Protein AF-M5FTC9-F1 (afdb_monomer_lite)

Sequence (104 aa):
MSLLGAEGPDSNGNYLIPWESTMTWNFYGSQMRNYTFNLADTTTDNGSGFCNPSANDAGDTTNWITGAPFLHQYYIAFHYAANLMGFATRNLGASAAHSSPYFS

Organism: Dacryopinax primogenitus (strain DJM 731) (NCBI:txid1858805)

Radius of gyration: 17.5 Å; chains: 1; bounding box: 34×30×57 Å

Foldseek 3Di:
DDPQPWDDDDPVGFIWHFLADKDWDDDPPDDPDIQIWHQFDNVADPVPRTGGGPDDDPPPDPDDDDDDRSVVFWDWDQDPVVRDIDIDGDDVVVCVVPDPPDDD

Structure (mmCIF, N/CA/C/O backbone):
data_AF-M5FTC9-F1
#
_entry.id   AF-M5FTC9-F1
#
loop_
_atom_site.group_PDB
_atom_site.id
_atom_site.type_symbol
_atom_site.label_atom_id
_atom_site.label_alt_id
_atom_site.label_comp_id
_atom_site.label_asym_id
_atom_site.label_entity_id
_atom_site.label_seq_id
_atom_site.pdbx_PDB_ins_code
_atom_site.Cartn_x
_atom_site.Cartn_y
_atom_site.Cartn_z
_atom_site.occupancy
_atom_site.B_iso_or_equiv
_atom_site.auth_seq_id
_atom_site.auth_comp_id
_atom_site.auth_asym_id
_atom_site.auth_atom_id
_atom_site.pdbx_PDB_model_num
ATOM 1 N N . MET A 1 1 ? -7.865 12.552 -18.703 1.00 34.62 1 MET A N 1
ATOM 2 C CA . MET A 1 1 ? -7.465 11.709 -17.561 1.00 34.62 1 MET A CA 1
ATOM 3 C C . MET A 1 1 ? -6.016 11.331 -17.788 1.00 34.62 1 MET A C 1
ATOM 5 O O . MET A 1 1 ? -5.749 10.623 -18.748 1.00 34.62 1 MET A O 1
ATOM 9 N N . SER A 1 2 ? -5.085 11.913 -17.028 1.00 34.41 2 SER A N 1
ATOM 10 C CA . SER A 1 2 ? -3.671 11.537 -17.118 1.00 34.41 2 SER A CA 1
ATOM 11 C C . SER A 1 2 ? -3.550 10.150 -16.513 1.00 34.41 2 SER A C 1
ATOM 13 O O . SER A 1 2 ? -3.886 9.987 -15.341 1.00 34.41 2 SER A O 1
ATOM 15 N N . LEU A 1 3 ? -3.124 9.161 -17.298 1.00 50.03 3 LEU A N 1
ATOM 16 C CA . LEU A 1 3 ? -2.655 7.912 -16.717 1.00 50.03 3 LEU A CA 1
ATOM 17 C C . LEU A 1 3 ? -1.578 8.270 -15.678 1.00 50.03 3 LEU A C 1
ATOM 19 O O . LEU A 1 3 ? -0.762 9.167 -15.922 1.00 50.03 3 LEU A O 1
ATOM 23 N N . LEU A 1 4 ? -1.591 7.598 -14.519 1.00 60.41 4 LEU A N 1
ATOM 24 C CA . LEU A 1 4 ? -0.362 7.348 -13.753 1.00 60.41 4 LEU A CA 1
ATOM 25 C C . LEU A 1 4 ? 0.687 7.011 -14.806 1.00 60.41 4 LEU A C 1
ATOM 27 O O . LEU A 1 4 ? 0.372 6.140 -15.606 1.00 60.41 4 LEU A O 1
ATOM 31 N N . GLY A 1 5 ? 1.787 7.759 -14.920 1.00 70.19 5 GLY A N 1
ATOM 32 C CA . GLY A 1 5 ? 2.699 7.703 -16.070 1.00 70.19 5 GLY A CA 1
ATOM 33 C C . GLY A 1 5 ? 3.324 6.325 -16.264 1.00 70.19 5 GLY A C 1
ATOM 34 O O . GLY A 1 5 ? 4.485 6.155 -15.946 1.00 70.19 5 GLY A O 1
ATOM 35 N N . ALA A 1 6 ? 2.535 5.360 -16.719 1.00 78.56 6 ALA A N 1
ATOM 36 C CA . ALA A 1 6 ? 2.794 3.942 -16.802 1.00 78.56 6 ALA A CA 1
ATOM 37 C C . ALA A 1 6 ? 3.355 3.625 -18.184 1.00 78.56 6 ALA A C 1
ATOM 39 O O . ALA A 1 6 ? 2.968 4.240 -19.181 1.00 78.56 6 ALA A O 1
ATOM 40 N N . GLU A 1 7 ? 4.260 2.661 -18.234 1.00 85.62 7 GLU A N 1
ATOM 41 C CA . GLU A 1 7 ? 4.909 2.195 -19.451 1.00 85.62 7 GLU A CA 1
ATOM 42 C C . GLU A 1 7 ? 4.294 0.853 -19.868 1.00 85.62 7 GLU A C 1
ATOM 44 O O . GLU A 1 7 ? 4.125 -0.039 -19.039 1.00 85.62 7 GLU A O 1
ATOM 49 N N . GLY A 1 8 ? 3.938 0.707 -21.148 1.00 80.44 8 GLY A N 1
ATOM 50 C CA . GLY A 1 8 ? 3.389 -0.534 -21.703 1.00 80.44 8 GLY A CA 1
ATOM 51 C C . GLY A 1 8 ? 2.082 -0.359 -22.499 1.00 80.44 8 GLY A C 1
ATOM 52 O O . GLY A 1 8 ? 1.736 0.765 -22.879 1.00 80.44 8 GLY A O 1
ATOM 53 N N . PRO A 1 9 ? 1.348 -1.459 -22.769 1.00 81.75 9 PRO A N 1
ATOM 54 C CA . PRO A 1 9 ? 1.627 -2.804 -22.273 1.00 81.75 9 PRO A CA 1
ATOM 55 C C . PRO A 1 9 ? 2.787 -3.483 -23.017 1.00 81.75 9 PRO A C 1
ATOM 57 O O . PRO A 1 9 ? 3.052 -3.172 -24.180 1.00 81.75 9 PRO A O 1
ATOM 60 N N . ASP A 1 10 ? 3.459 -4.428 -22.358 1.00 77.19 10 ASP A N 1
ATOM 61 C CA . ASP A 1 10 ? 4.370 -5.373 -23.014 1.00 77.19 10 ASP A CA 1
ATOM 62 C C . ASP A 1 10 ? 3.602 -6.376 -23.908 1.00 77.19 10 ASP A C 1
ATOM 64 O O . ASP A 1 10 ? 2.372 -6.348 -24.015 1.00 77.19 10 ASP A O 1
ATOM 68 N N . SER A 1 11 ? 4.311 -7.311 -24.552 1.00 78.25 11 SER A N 1
ATOM 69 C CA . SER A 1 11 ? 3.678 -8.337 -25.399 1.00 78.25 11 SER A CA 1
ATOM 70 C C . SER A 1 11 ? 2.750 -9.301 -24.645 1.00 78.25 11 SER A C 1
ATOM 72 O O . SER A 1 11 ? 2.036 -10.069 -25.285 1.00 78.25 11 SER A O 1
ATOM 74 N N . ASN A 1 12 ? 2.756 -9.277 -23.311 1.00 78.25 12 ASN A N 1
ATOM 75 C CA . ASN A 1 12 ? 1.901 -10.080 -22.442 1.00 78.25 12 ASN A CA 1
ATOM 76 C C . ASN A 1 12 ? 0.743 -9.264 -21.838 1.00 78.25 12 ASN A C 1
ATOM 78 O O . ASN A 1 12 ? -0.040 -9.815 -21.066 1.00 78.25 12 ASN A O 1
ATOM 82 N N . GLY A 1 13 ?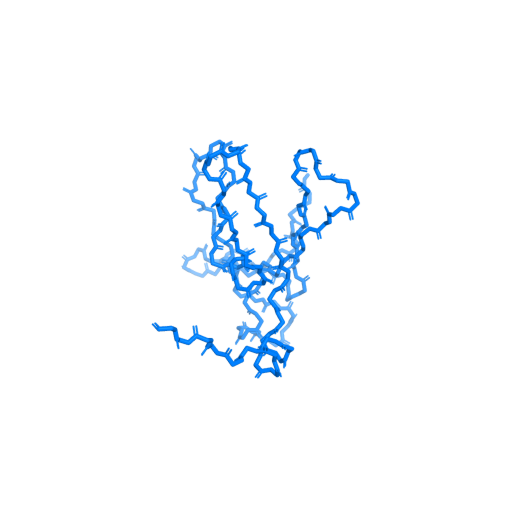 0.609 -7.977 -22.179 1.00 80.12 13 GLY A N 1
ATOM 83 C CA . GLY A 1 13 ? -0.442 -7.113 -21.641 1.00 80.12 13 GLY A CA 1
ATOM 84 C C . GLY A 1 13 ? -0.099 -6.444 -20.305 1.00 80.12 13 GLY A C 1
ATOM 85 O O . GLY A 1 13 ? -0.978 -5.826 -19.709 1.00 80.12 13 GLY A O 1
ATOM 86 N N . ASN A 1 14 ? 1.141 -6.554 -19.820 1.00 80.94 14 ASN A N 1
ATOM 87 C CA . ASN A 1 14 ? 1.540 -5.999 -18.527 1.00 80.94 14 ASN A CA 1
ATOM 88 C C . ASN A 1 14 ? 1.959 -4.536 -18.652 1.00 80.94 14 ASN A C 1
ATOM 90 O O . ASN A 1 14 ? 2.662 -4.167 -19.591 1.00 80.94 14 ASN A O 1
ATOM 94 N N . TYR A 1 15 ? 1.597 -3.729 -17.657 1.00 86.88 15 TYR A N 1
ATOM 95 C CA . TYR A 1 15 ? 2.038 -2.342 -17.533 1.00 86.88 15 TYR A CA 1
ATOM 96 C C . TYR A 1 15 ? 3.028 -2.204 -16.384 1.00 86.88 15 TYR A C 1
ATOM 98 O O . TYR A 1 15 ? 2.801 -2.743 -15.301 1.00 86.88 15 TYR A O 1
ATOM 106 N N . LEU A 1 16 ? 4.088 -1.435 -16.608 1.00 88.56 16 LEU A N 1
ATOM 107 C CA . LEU A 1 16 ? 4.983 -0.957 -15.565 1.00 88.56 16 LEU A CA 1
ATOM 108 C C . LEU A 1 16 ? 4.510 0.409 -15.073 1.00 88.56 16 LEU A C 1
ATOM 110 O O . LEU A 1 16 ? 3.914 1.185 -15.818 1.00 88.56 16 LEU A O 1
ATOM 114 N N . ILE A 1 17 ? 4.805 0.733 -13.821 1.00 89.12 17 ILE A N 1
ATOM 115 C CA . ILE A 1 17 ? 4.483 2.027 -13.212 1.00 89.12 17 ILE A CA 1
ATOM 116 C C . ILE A 1 17 ? 5.756 2.696 -12.690 1.00 89.12 17 ILE A C 1
ATOM 118 O O . ILE A 1 17 ? 6.730 1.993 -12.418 1.00 89.12 17 ILE A O 1
ATOM 122 N N . PRO A 1 18 ? 5.776 4.027 -12.504 1.00 89.75 18 PRO A N 1
ATOM 123 C CA . PRO A 1 18 ? 6.938 4.708 -11.947 1.00 89.75 18 PRO A CA 1
ATOM 124 C C . PRO A 1 18 ? 7.374 4.094 -10.613 1.00 89.75 18 PRO A C 1
ATOM 126 O O . PRO A 1 18 ? 6.530 3.817 -9.756 1.00 89.75 18 PRO A O 1
ATOM 129 N N . TRP A 1 19 ? 8.681 3.925 -10.421 1.00 87.75 19 TRP A N 1
ATOM 130 C CA . TRP A 1 19 ? 9.279 3.276 -9.248 1.00 87.75 19 TRP A CA 1
ATOM 131 C C . TRP A 1 19 ? 8.826 3.882 -7.910 1.00 87.75 19 TRP A C 1
ATOM 133 O O . TRP A 1 19 ? 8.625 3.170 -6.930 1.00 87.75 19 TRP A O 1
ATOM 143 N N . GLU A 1 20 ? 8.607 5.197 -7.864 1.00 86.62 20 GLU A N 1
ATOM 144 C CA . GLU A 1 20 ? 8.193 5.928 -6.656 1.00 86.62 20 GLU A CA 1
ATOM 145 C C . GLU A 1 20 ? 6.666 6.040 -6.498 1.00 86.62 20 GLU A C 1
ATOM 147 O O . GLU A 1 20 ? 6.160 6.861 -5.729 1.00 86.62 20 GLU A O 1
ATOM 152 N N . SER A 1 21 ? 5.897 5.232 -7.234 1.00 87.19 21 SER A N 1
ATOM 153 C CA . SER A 1 21 ? 4.437 5.261 -7.157 1.00 87.19 21 SER A CA 1
ATOM 154 C C . SER A 1 21 ? 3.960 4.859 -5.764 1.00 87.19 21 SER A C 1
ATOM 156 O O . SER A 1 21 ? 4.180 3.735 -5.306 1.00 87.19 21 SER A O 1
ATOM 158 N N . THR A 1 22 ? 3.245 5.768 -5.106 1.00 87.50 22 THR A N 1
ATOM 159 C CA . THR A 1 22 ? 2.648 5.559 -3.784 1.00 87.50 22 THR A CA 1
ATOM 160 C C . THR A 1 22 ? 1.163 5.889 -3.801 1.00 87.50 22 THR A C 1
ATOM 162 O O . THR A 1 22 ? 0.683 6.677 -4.617 1.00 87.50 22 THR A O 1
ATOM 165 N N . MET A 1 23 ? 0.424 5.291 -2.873 1.00 85.25 23 MET A N 1
ATOM 166 C CA . MET A 1 23 ? -0.973 5.612 -2.613 1.00 85.25 23 MET A CA 1
ATOM 167 C C . MET A 1 23 ? -1.130 6.002 -1.157 1.00 85.25 23 MET A C 1
ATOM 169 O O . MET A 1 23 ? -0.534 5.383 -0.281 1.00 85.25 23 MET A O 1
ATOM 173 N N . THR A 1 24 ? -1.938 7.027 -0.900 1.00 86.38 24 THR A N 1
ATOM 174 C CA . THR A 1 24 ? -2.235 7.485 0.456 1.00 86.38 24 THR A CA 1
ATOM 175 C C . THR A 1 24 ? -3.727 7.422 0.712 1.00 86.38 24 THR A C 1
ATOM 177 O O . THR A 1 24 ? -4.512 7.963 -0.06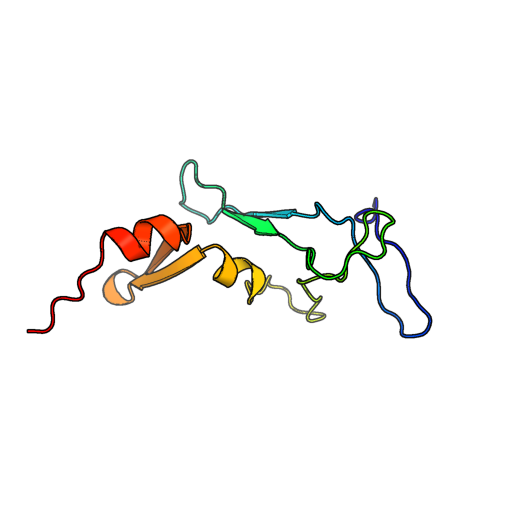6 1.00 86.38 24 THR A O 1
ATOM 180 N N . TRP A 1 25 ? -4.106 6.794 1.821 1.00 82.38 25 TRP A N 1
ATOM 181 C CA . TRP A 1 25 ? -5.487 6.697 2.275 1.00 82.38 25 TRP A CA 1
ATOM 182 C C . TRP A 1 25 ? -5.683 7.350 3.629 1.00 82.38 25 TRP A C 1
ATOM 184 O O . TRP A 1 25 ? -4.807 7.328 4.496 1.00 82.38 25 TRP A O 1
ATOM 194 N N . ASN A 1 26 ? -6.892 7.851 3.828 1.00 82.25 26 ASN A N 1
ATOM 195 C CA . ASN A 1 26 ? -7.442 8.168 5.128 1.00 82.25 26 ASN A CA 1
ATOM 196 C C . ASN A 1 26 ? -8.685 7.304 5.363 1.00 82.25 26 ASN A C 1
ATOM 198 O O . ASN A 1 26 ? -9.444 7.002 4.444 1.00 82.25 26 ASN A O 1
ATOM 202 N N . PHE A 1 27 ? -8.905 6.913 6.613 1.00 80.31 27 PHE A N 1
ATOM 203 C CA . PHE A 1 27 ? -10.129 6.218 6.997 1.00 80.31 27 PHE A CA 1
ATOM 204 C C . PHE A 1 27 ? -11.098 7.216 7.619 1.00 80.31 27 PHE A C 1
ATOM 206 O O . PHE A 1 27 ? -10.690 8.112 8.368 1.00 80.31 27 PHE A O 1
ATOM 213 N N . TYR A 1 28 ? -12.385 7.064 7.317 1.00 75.69 28 TYR A N 1
ATOM 214 C CA . TYR A 1 28 ? -13.430 7.884 7.920 1.00 75.69 28 TYR A CA 1
ATOM 215 C C . TYR A 1 28 ? -13.338 7.831 9.454 1.00 75.69 28 TYR A C 1
ATOM 217 O O . TYR A 1 28 ? -13.175 6.762 10.039 1.00 75.69 28 TYR A O 1
ATOM 225 N N . GLY A 1 29 ? -13.397 8.996 10.102 1.00 74.81 29 GLY A N 1
ATOM 226 C CA . GLY A 1 29 ? -13.253 9.122 11.557 1.00 74.81 29 GLY A CA 1
ATOM 227 C C . GLY A 1 29 ? -11.807 9.167 12.069 1.00 74.81 29 GLY A C 1
ATOM 228 O O . GLY A 1 29 ? -11.597 9.481 13.239 1.00 74.81 29 GLY A O 1
ATOM 229 N N . SER A 1 30 ? -10.797 8.927 11.223 1.00 71.12 30 SER A N 1
ATOM 230 C CA . SER A 1 30 ? -9.400 9.168 11.597 1.00 71.12 30 SER A CA 1
ATOM 231 C C . SER A 1 30 ? -9.063 10.660 11.485 1.00 71.12 30 SER A C 1
ATOM 233 O O . SER A 1 30 ? -9.318 11.299 10.466 1.00 71.12 30 SER A O 1
ATOM 235 N N . GLN A 1 31 ? -8.508 11.243 12.548 1.00 71.25 31 GLN A N 1
ATOM 236 C CA . GLN A 1 31 ? -8.025 12.626 12.539 1.00 71.25 31 GLN A CA 1
ATOM 237 C C . GLN A 1 31 ? -6.511 12.633 12.346 1.00 71.25 31 GLN A C 1
ATOM 239 O O . GLN A 1 31 ? -5.794 11.984 13.106 1.00 71.25 31 GLN A O 1
ATOM 244 N N . MET A 1 32 ? -6.034 13.382 11.346 1.00 69.44 32 MET A N 1
ATOM 245 C CA . MET A 1 32 ? -4.604 13.587 11.065 1.00 69.44 32 MET A CA 1
ATOM 246 C C . MET A 1 32 ? -3.811 12.288 10.826 1.00 69.44 32 MET A C 1
ATOM 248 O O . MET A 1 32 ? -2.637 12.204 11.183 1.00 69.44 32 MET A O 1
ATOM 252 N N . ARG A 1 33 ? -4.436 11.258 10.239 1.00 78.44 33 ARG A N 1
ATOM 253 C CA . ARG A 1 33 ? -3.754 10.001 9.900 1.00 78.44 33 ARG A CA 1
ATOM 254 C C . ARG A 1 33 ? -3.837 9.728 8.407 1.00 78.44 33 ARG A C 1
ATOM 256 O O . ARG A 1 33 ? -4.923 9.546 7.869 1.00 78.44 33 ARG A O 1
ATOM 263 N N . ASN A 1 34 ? -2.664 9.671 7.790 1.00 85.31 34 ASN A N 1
ATOM 264 C CA . ASN A 1 34 ? -2.468 9.271 6.407 1.00 85.31 34 ASN A CA 1
ATOM 265 C C . ASN A 1 34 ? -1.704 7.950 6.401 1.00 85.31 34 ASN A C 1
ATOM 267 O O . ASN A 1 34 ? -0.667 7.823 7.054 1.00 85.31 34 ASN A O 1
ATOM 271 N N . TYR A 1 35 ? -2.237 6.977 5.676 1.00 85.69 35 TYR A N 1
ATOM 272 C CA . TYR A 1 35 ? -1.631 5.669 5.491 1.00 85.69 35 TYR A CA 1
ATOM 273 C C . TYR A 1 35 ? -1.118 5.592 4.063 1.00 85.69 35 TYR A C 1
ATOM 275 O O . TYR A 1 35 ? -1.904 5.459 3.126 1.00 85.69 35 TYR A O 1
ATOM 283 N N . THR A 1 36 ? 0.192 5.745 3.909 1.00 87.56 36 THR A N 1
ATOM 284 C CA . THR A 1 36 ? 0.877 5.778 2.620 1.00 87.56 36 THR A CA 1
ATOM 285 C C . THR A 1 36 ? 1.610 4.471 2.403 1.00 87.56 36 THR A C 1
ATOM 287 O O . THR A 1 36 ? 2.352 4.038 3.281 1.00 87.56 36 THR A O 1
ATOM 290 N N . PHE A 1 37 ? 1.427 3.866 1.235 1.00 85.19 37 PHE A N 1
ATOM 291 C CA . PHE A 1 37 ? 2.137 2.654 0.860 1.00 85.19 37 PHE A CA 1
ATOM 292 C C . PHE A 1 37 ? 2.565 2.645 -0.600 1.00 85.19 37 PHE A C 1
ATOM 294 O O . PHE A 1 37 ? 1.990 3.340 -1.441 1.00 85.19 37 PHE A O 1
ATOM 301 N N . ASN A 1 38 ? 3.610 1.868 -0.879 1.00 87.12 38 ASN A N 1
ATOM 302 C CA . ASN A 1 38 ? 4.172 1.729 -2.216 1.00 87.12 38 ASN A CA 1
ATOM 303 C C . ASN A 1 38 ? 3.239 0.890 -3.092 1.00 87.12 38 ASN A C 1
ATOM 305 O O . ASN A 1 38 ? 2.767 -0.174 -2.688 1.00 87.12 38 ASN A O 1
ATOM 309 N N . LEU A 1 39 ? 2.986 1.381 -4.301 1.00 87.31 39 LEU A N 1
ATOM 310 C CA . LEU A 1 39 ? 2.253 0.667 -5.341 1.00 87.31 39 LEU A CA 1
ATOM 311 C C . LEU A 1 39 ? 3.184 -0.105 -6.269 1.00 87.31 39 LEU A C 1
ATOM 313 O O . LEU A 1 39 ? 2.721 -1.014 -6.947 1.00 87.31 39 LEU A O 1
ATOM 317 N N . ALA A 1 40 ? 4.461 0.266 -6.319 1.00 88.25 40 ALA A N 1
ATOM 318 C CA . ALA A 1 40 ? 5.487 -0.359 -7.140 1.00 88.25 40 ALA A CA 1
ATOM 319 C C . ALA A 1 40 ? 6.256 -1.423 -6.346 1.00 88.25 40 ALA A C 1
ATOM 321 O O . ALA A 1 40 ? 6.602 -1.207 -5.182 1.00 88.25 40 ALA A O 1
ATOM 322 N N . ASP A 1 41 ? 6.558 -2.552 -6.990 1.00 87.94 41 ASP A N 1
ATOM 323 C CA . ASP A 1 41 ? 7.544 -3.498 -6.474 1.00 87.94 41 ASP A CA 1
ATOM 324 C C . ASP A 1 41 ? 8.949 -2.959 -6.766 1.00 87.94 41 ASP A C 1
ATOM 326 O O . ASP A 1 41 ? 9.497 -3.129 -7.858 1.00 87.94 41 ASP A O 1
ATOM 330 N N . THR A 1 42 ? 9.548 -2.316 -5.766 1.00 84.44 42 THR A N 1
ATOM 331 C CA . THR A 1 42 ? 10.898 -1.737 -5.827 1.00 84.44 42 THR A CA 1
ATOM 332 C C . THR A 1 42 ? 12.009 -2.794 -5.877 1.00 84.44 42 THR A C 1
ATOM 334 O O . THR A 1 42 ? 13.150 -2.510 -5.542 1.00 84.44 42 THR A O 1
ATOM 337 N N . THR A 1 43 ? 11.715 -4.051 -6.199 1.00 86.19 43 THR A N 1
ATOM 338 C CA . THR A 1 43 ? 12.737 -5.058 -6.523 1.00 86.19 43 THR A CA 1
ATOM 339 C C . THR A 1 43 ? 12.800 -5.358 -8.020 1.00 86.19 43 THR A C 1
ATOM 341 O O . THR A 1 43 ? 13.646 -6.133 -8.459 1.00 86.19 43 THR A O 1
ATOM 344 N N . THR A 1 44 ? 11.942 -4.709 -8.813 1.00 87.50 44 THR A N 1
ATOM 345 C CA . THR A 1 44 ? 11.713 -5.013 -10.233 1.00 87.50 44 THR A CA 1
ATOM 346 C C . THR A 1 44 ? 12.050 -3.851 -11.175 1.00 87.50 44 THR A C 1
ATOM 348 O O . THR A 1 44 ? 11.437 -3.743 -12.233 1.00 87.50 44 THR A O 1
ATOM 351 N N . ASP A 1 45 ? 13.009 -2.982 -10.812 1.00 83.50 45 ASP A N 1
ATOM 352 C CA . ASP A 1 45 ? 13.428 -1.871 -11.693 1.00 83.50 45 ASP A CA 1
ATOM 353 C C . ASP A 1 45 ? 13.869 -2.438 -13.035 1.00 83.50 45 ASP A C 1
ATOM 355 O O . ASP A 1 45 ? 14.706 -3.345 -13.087 1.00 83.50 45 ASP A O 1
ATOM 359 N N . ASN A 1 46 ? 13.398 -1.839 -14.119 1.00 82.56 46 ASN A N 1
ATOM 360 C CA . ASN A 1 46 ? 13.969 -2.081 -15.437 1.00 82.56 46 ASN A CA 1
ATOM 361 C C . ASN A 1 46 ? 15.229 -1.228 -15.711 1.00 82.56 46 ASN A C 1
ATOM 363 O O . ASN A 1 46 ? 15.806 -1.315 -16.795 1.00 82.56 46 ASN A O 1
ATOM 367 N N . GLY A 1 47 ? 15.659 -0.400 -14.754 1.00 83.19 47 GLY A N 1
ATOM 368 C CA . GLY A 1 47 ? 16.786 0.529 -14.875 1.00 83.19 47 GLY A CA 1
ATOM 369 C C . GLY A 1 47 ? 16.416 1.866 -15.525 1.00 83.19 47 GLY A C 1
ATOM 370 O O . GLY A 1 47 ? 17.289 2.714 -15.706 1.00 83.19 47 GLY A O 1
ATOM 371 N N . SER A 1 48 ? 15.139 2.062 -15.865 1.00 86.31 48 SER A N 1
ATOM 372 C CA . SER A 1 48 ? 14.585 3.295 -16.442 1.00 86.31 48 SER A CA 1
ATOM 373 C C . SER A 1 48 ? 13.651 4.030 -15.474 1.00 86.31 48 SER A C 1
ATOM 375 O O . SER A 1 48 ? 13.029 5.019 -15.860 1.00 86.31 48 SER A O 1
ATOM 377 N N . GLY A 1 49 ? 13.556 3.579 -14.216 1.00 87.62 49 GLY A N 1
ATOM 378 C CA . GLY A 1 49 ? 12.696 4.185 -13.197 1.00 87.62 49 GLY A CA 1
ATOM 379 C C . GLY A 1 49 ? 11.260 3.660 -13.212 1.00 87.62 49 GLY A C 1
ATOM 380 O O . GLY A 1 49 ? 10.357 4.339 -12.716 1.00 87.62 49 GLY A O 1
ATOM 381 N N . PHE A 1 50 ? 11.046 2.465 -13.766 1.00 89.81 50 PHE A N 1
ATOM 382 C CA . PHE A 1 50 ? 9.750 1.797 -13.846 1.00 89.81 50 PHE A CA 1
ATOM 383 C C . PHE A 1 50 ? 9.816 0.401 -13.221 1.00 89.81 50 PHE A C 1
ATOM 385 O O . PHE A 1 50 ? 10.786 -0.333 -13.406 1.00 89.81 50 PHE A O 1
ATOM 392 N N . CYS A 1 51 ? 8.753 0.034 -12.507 1.00 89.69 51 CYS A N 1
ATOM 393 C CA . CYS A 1 51 ? 8.601 -1.230 -11.790 1.00 89.69 51 CYS A CA 1
ATOM 394 C C . CYS A 1 51 ? 7.350 -1.979 -12.211 1.00 89.69 51 CYS A C 1
ATOM 396 O O . CYS A 1 51 ? 6.361 -1.380 -12.644 1.00 89.69 51 CYS A O 1
ATOM 398 N N . ASN A 1 52 ? 7.328 -3.271 -11.892 1.00 89.19 52 ASN A N 1
ATOM 399 C CA . ASN A 1 52 ? 6.079 -4.005 -11.818 1.00 89.19 52 ASN A CA 1
ATOM 400 C C . ASN A 1 52 ? 5.163 -3.406 -10.733 1.00 89.19 52 ASN A C 1
ATOM 402 O O . ASN A 1 52 ? 5.622 -3.055 -9.637 1.00 89.19 52 ASN A O 1
ATOM 406 N N . PRO A 1 53 ? 3.854 -3.308 -10.997 1.00 86.69 53 PRO A N 1
ATOM 407 C CA . PRO A 1 53 ? 2.893 -2.895 -9.995 1.00 86.69 53 PRO A CA 1
ATOM 408 C C . PRO A 1 53 ? 2.716 -4.003 -8.944 1.00 86.69 53 PRO A C 1
ATOM 410 O O . PRO A 1 53 ? 2.465 -5.162 -9.256 1.00 86.69 53 PRO A O 1
ATOM 413 N N . SER A 1 54 ? 2.818 -3.631 -7.670 1.00 84.62 54 SER A N 1
ATOM 414 C CA . SER A 1 54 ? 2.449 -4.462 -6.515 1.00 84.62 54 SER A CA 1
ATOM 415 C C . SER A 1 54 ? 0.939 -4.465 -6.247 1.00 84.62 54 SER A C 1
ATOM 417 O O . SER A 1 54 ? 0.430 -5.335 -5.539 1.00 84.62 54 SER A O 1
ATOM 419 N N . ALA A 1 55 ? 0.217 -3.474 -6.774 1.00 76.94 55 ALA A N 1
ATOM 420 C CA . ALA A 1 55 ? -1.238 -3.418 -6.748 1.00 76.94 55 ALA A CA 1
ATOM 421 C C . ALA A 1 55 ? -1.794 -3.916 -8.086 1.00 76.94 55 ALA A C 1
ATOM 423 O O . ALA A 1 55 ? -1.374 -3.445 -9.138 1.00 76.94 55 ALA A O 1
ATOM 424 N N . ASN A 1 56 ? -2.746 -4.846 -8.041 1.00 73.44 56 ASN A N 1
ATOM 425 C CA . ASN A 1 56 ? -3.435 -5.334 -9.231 1.00 73.44 56 ASN A CA 1
ATOM 426 C C . ASN A 1 56 ? -4.877 -4.817 -9.247 1.00 73.44 56 ASN A C 1
ATOM 428 O O . ASN A 1 56 ? -5.512 -4.727 -8.192 1.00 73.44 56 ASN A O 1
ATOM 432 N N . ASP A 1 57 ? -5.383 -4.506 -10.435 1.00 70.50 57 ASP A N 1
ATOM 433 C CA . ASP A 1 57 ? -6.800 -4.251 -10.642 1.00 70.50 57 ASP A CA 1
ATOM 434 C C . ASP A 1 57 ? -7.546 -5.592 -10.576 1.00 70.50 57 ASP A C 1
ATOM 436 O O . ASP A 1 57 ? -7.343 -6.485 -11.399 1.00 70.50 57 ASP A O 1
ATOM 440 N N . ALA A 1 58 ? -8.383 -5.758 -9.552 1.00 66.38 58 ALA A N 1
ATOM 441 C CA . ALA A 1 58 ? -9.186 -6.965 -9.371 1.00 66.38 58 ALA A CA 1
ATOM 442 C C . ALA A 1 58 ? -10.416 -7.013 -10.304 1.00 66.38 58 ALA A C 1
ATOM 444 O O . ALA A 1 58 ? -11.211 -7.951 -10.210 1.00 66.38 58 ALA A O 1
ATOM 445 N N . GLY A 1 59 ? -10.575 -6.035 -11.204 1.00 67.88 59 GLY A N 1
ATOM 446 C CA . GLY A 1 59 ? -11.693 -5.927 -12.135 1.00 67.88 59 GLY A CA 1
ATOM 447 C C . GLY A 1 59 ? -12.841 -5.093 -11.567 1.00 67.88 59 GLY A C 1
ATOM 448 O O . GLY A 1 59 ? -12.630 -4.170 -10.785 1.00 67.88 59 GLY A O 1
ATOM 449 N N . ASP A 1 60 ? -14.078 -5.417 -11.964 1.00 65.75 60 ASP A N 1
ATOM 450 C CA . ASP A 1 60 ? -15.298 -4.669 -11.609 1.00 65.75 60 ASP A CA 1
ATOM 451 C C . ASP A 1 60 ? -15.736 -4.899 -10.152 1.00 65.75 60 ASP A C 1
ATOM 453 O O . ASP A 1 60 ? -16.813 -5.411 -9.841 1.00 65.75 60 ASP A O 1
ATOM 457 N N . THR A 1 61 ? -14.855 -4.563 -9.218 1.00 65.75 61 THR A N 1
ATOM 458 C CA . THR A 1 61 ? -15.198 -4.423 -7.813 1.00 65.75 61 THR A CA 1
ATOM 459 C C . THR A 1 61 ? -15.452 -2.952 -7.536 1.00 65.75 61 THR A C 1
ATOM 461 O O . THR A 1 61 ? -14.565 -2.119 -7.695 1.00 65.75 61 THR A O 1
ATOM 464 N N . THR A 1 62 ? -16.636 -2.615 -7.027 1.00 73.00 62 THR A N 1
ATOM 465 C CA . THR A 1 62 ? -16.967 -1.237 -6.619 1.00 73.00 62 THR A CA 1
ATOM 466 C C . THR A 1 62 ? -16.209 -0.776 -5.364 1.00 73.00 62 THR A C 1
ATOM 468 O O . THR A 1 62 ? -16.475 0.308 -4.849 1.00 73.00 62 THR A O 1
ATOM 471 N N . ASN A 1 63 ? -15.305 -1.607 -4.834 1.00 69.56 63 ASN A N 1
ATOM 472 C CA . ASN A 1 63 ? -14.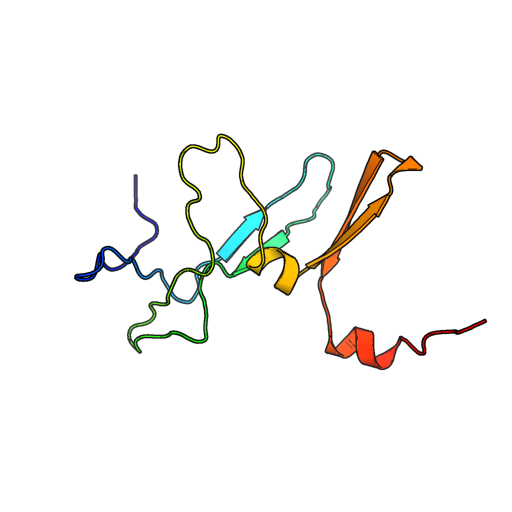590 -1.406 -3.581 1.00 69.56 63 ASN A CA 1
ATOM 473 C C . ASN A 1 63 ? -13.084 -1.569 -3.793 1.00 69.56 63 ASN A C 1
ATO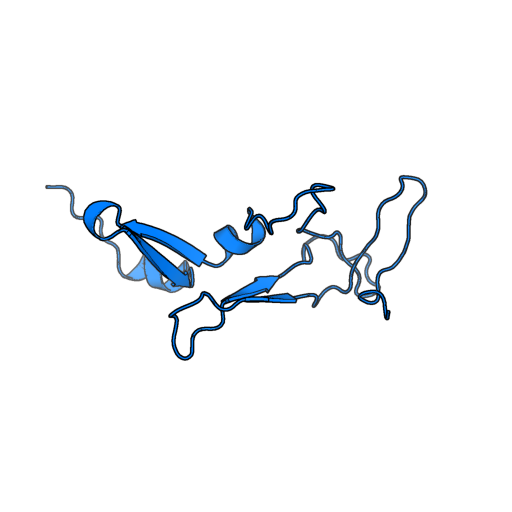M 475 O O . ASN A 1 63 ? -12.644 -2.453 -4.521 1.00 69.56 63 ASN A O 1
ATOM 479 N N . TRP A 1 64 ? -12.295 -0.776 -3.072 1.00 73.62 64 TRP A N 1
ATOM 480 C CA . TRP A 1 64 ? -10.849 -0.962 -2.992 1.00 73.62 64 TRP A CA 1
ATOM 481 C C . TRP A 1 64 ? -10.518 -2.087 -2.013 1.00 73.62 64 TRP A C 1
ATOM 483 O O . TRP A 1 64 ? -10.992 -2.084 -0.876 1.00 73.62 64 TRP A O 1
ATOM 493 N N . ILE A 1 65 ? -9.678 -3.032 -2.437 1.00 74.25 65 ILE A N 1
ATOM 494 C CA . ILE A 1 65 ? -9.203 -4.121 -1.582 1.00 74.25 65 ILE A CA 1
ATOM 495 C C . ILE A 1 65 ? -7.779 -3.808 -1.129 1.00 74.25 65 ILE A C 1
ATOM 497 O O . ILE A 1 65 ? -6.849 -3.709 -1.928 1.00 74.25 65 ILE A O 1
ATOM 501 N N . THR A 1 66 ? -7.597 -3.668 0.181 1.00 75.81 66 THR A N 1
ATOM 502 C CA . THR A 1 66 ? -6.297 -3.368 0.786 1.00 75.81 66 THR A CA 1
ATOM 503 C C . THR A 1 66 ? -5.502 -4.663 0.979 1.00 75.81 66 THR A C 1
ATOM 505 O O . THR A 1 66 ? -5.672 -5.367 1.974 1.00 75.81 66 THR A O 1
ATOM 508 N N . GLY A 1 67 ? -4.681 -5.014 -0.011 1.00 77.69 67 GLY A N 1
ATOM 509 C CA . GLY A 1 67 ? -3.948 -6.282 -0.051 1.00 77.69 67 GLY A CA 1
ATOM 510 C C . GLY A 1 67 ? -2.561 -6.259 0.603 1.00 77.69 67 GLY A C 1
ATOM 511 O O . GLY A 1 67 ? -2.255 -5.458 1.489 1.00 77.69 67 GLY A O 1
ATOM 512 N N . ALA A 1 68 ? -1.696 -7.154 0.120 1.00 79.94 68 ALA A N 1
ATOM 513 C CA . ALA A 1 68 ? -0.337 -7.350 0.623 1.00 79.94 68 ALA A CA 1
ATOM 514 C C . ALA A 1 68 ? 0.518 -6.066 0.729 1.00 79.94 68 ALA A C 1
ATOM 516 O O . ALA A 1 68 ? 1.189 -5.930 1.753 1.00 79.94 68 ALA A O 1
ATOM 517 N N . PRO A 1 69 ? 0.481 -5.099 -0.217 1.00 81.50 69 PRO A N 1
ATOM 518 C CA . PRO A 1 69 ? 1.303 -3.886 -0.114 1.00 81.50 69 PRO A CA 1
ATOM 519 C C . PRO A 1 69 ? 0.994 -3.058 1.140 1.00 81.50 69 PRO A C 1
ATOM 521 O O . PRO A 1 69 ? 1.899 -2.614 1.842 1.00 81.50 69 PRO A O 1
ATOM 524 N N . PHE A 1 70 ? -0.287 -2.931 1.492 1.00 84.44 70 PHE A N 1
ATOM 525 C CA . PHE A 1 70 ? -0.708 -2.231 2.705 1.00 84.44 70 PHE A CA 1
ATOM 526 C C . PHE A 1 70 ? -0.281 -2.992 3.972 1.00 84.44 70 PHE A C 1
ATOM 528 O O . PHE A 1 70 ? 0.280 -2.410 4.901 1.00 84.44 70 PHE A O 1
ATOM 535 N N . LEU A 1 71 ? -0.485 -4.315 3.995 1.00 84.25 71 LEU A N 1
ATOM 536 C CA . LEU A 1 71 ? -0.108 -5.191 5.116 1.00 84.25 71 LEU A CA 1
ATOM 537 C C . LEU A 1 71 ? 1.413 -5.304 5.311 1.00 84.25 71 LEU A C 1
ATOM 539 O O . LEU A 1 71 ? 1.897 -5.617 6.404 1.00 84.25 71 LEU A O 1
ATOM 543 N N . HIS A 1 72 ? 2.196 -5.043 4.265 1.00 82.19 72 HIS A N 1
ATOM 544 C CA . HIS A 1 72 ? 3.646 -4.965 4.371 1.00 82.19 72 HIS A CA 1
ATOM 545 C C . HIS A 1 72 ? 4.087 -3.773 5.231 1.00 82.19 72 HIS A C 1
ATOM 547 O O . HIS A 1 72 ? 5.060 -3.880 5.976 1.00 82.19 72 HIS A O 1
ATOM 553 N N . GLN A 1 73 ? 3.335 -2.672 5.195 1.00 83.81 73 GLN A N 1
ATOM 554 C CA . GLN A 1 73 ? 3.698 -1.424 5.864 1.00 83.81 73 GLN A CA 1
ATOM 555 C C . GLN A 1 73 ? 2.958 -1.181 7.180 1.00 83.81 73 GLN A C 1
ATOM 557 O O . GLN A 1 73 ? 3.470 -0.465 8.043 1.00 83.81 73 GLN A O 1
ATOM 562 N N . TYR A 1 74 ? 1.794 -1.802 7.379 1.00 86.56 74 TYR A N 1
ATOM 563 C CA . TYR A 1 74 ? 0.945 -1.562 8.543 1.00 86.56 74 TYR A CA 1
ATOM 564 C C . TYR A 1 74 ? 0.509 -2.856 9.239 1.00 86.56 74 TYR A C 1
ATOM 566 O O . TYR A 1 74 ? 0.126 -3.834 8.602 1.00 86.56 74 TYR A O 1
ATOM 574 N N . TYR A 1 75 ? 0.547 -2.852 10.572 1.00 86.12 75 TYR A N 1
ATOM 575 C CA . TYR A 1 75 ? -0.173 -3.815 11.398 1.00 86.12 75 TYR A CA 1
ATOM 576 C C . TYR A 1 75 ? -1.643 -3.422 11.461 1.00 86.12 75 TYR A C 1
ATOM 578 O O . TYR A 1 75 ? -1.965 -2.236 11.572 1.00 86.12 75 TYR A O 1
ATOM 586 N N . ILE A 1 76 ? -2.515 -4.429 11.452 1.00 86.75 76 ILE A N 1
ATOM 587 C CA . ILE A 1 76 ? -3.960 -4.263 11.592 1.00 86.75 76 ILE A CA 1
ATOM 588 C C . ILE A 1 76 ? -4.418 -4.983 12.855 1.00 86.75 76 ILE A C 1
ATOM 590 O O . ILE A 1 76 ? -4.088 -6.149 13.069 1.00 86.75 76 ILE A O 1
ATOM 594 N N . ALA A 1 77 ? -5.198 -4.289 13.676 1.00 88.06 77 ALA A N 1
ATOM 595 C CA . ALA A 1 77 ? -5.869 -4.858 14.833 1.00 88.06 77 ALA A CA 1
ATOM 596 C C . ALA A 1 77 ? -7.385 -4.738 14.661 1.00 88.06 77 ALA A C 1
ATOM 598 O O . ALA A 1 77 ? -7.903 -3.647 14.419 1.00 88.06 77 ALA A O 1
ATOM 599 N N . PHE A 1 78 ? -8.092 -5.853 14.826 1.00 89.44 78 PHE A N 1
ATOM 600 C CA . PHE A 1 78 ? -9.551 -5.906 14.777 1.00 89.44 78 PHE A CA 1
ATOM 601 C C . PHE A 1 78 ? -10.101 -5.972 16.200 1.00 89.44 78 PHE A C 1
ATOM 603 O O . PHE A 1 78 ? -9.820 -6.917 16.935 1.00 89.44 78 PHE A O 1
ATOM 610 N N . HIS A 1 79 ? -10.895 -4.978 16.592 1.00 91.44 79 HIS A N 1
ATOM 611 C CA . HIS A 1 79 ? -11.528 -4.927 17.905 1.00 91.44 79 HIS A CA 1
ATOM 612 C C . HIS A 1 79 ? -13.040 -5.151 17.773 1.00 91.44 79 HIS A C 1
ATOM 614 O O . HIS A 1 79 ? -13.838 -4.210 17.802 1.00 91.44 79 HIS A O 1
ATOM 620 N N . TYR A 1 80 ? -13.443 -6.419 17.660 1.00 91.62 80 TYR A N 1
ATOM 621 C CA . TYR A 1 80 ? -14.828 -6.813 17.367 1.00 91.62 80 TYR A CA 1
ATOM 622 C C . TYR A 1 80 ? -15.852 -6.278 18.373 1.00 91.62 80 TYR A C 1
ATOM 624 O O . TYR A 1 80 ? -16.888 -5.761 17.972 1.00 91.62 80 TYR A O 1
ATOM 632 N N . ALA A 1 81 ? -15.541 -6.315 19.673 1.00 91.94 81 ALA A N 1
ATOM 633 C CA . ALA A 1 81 ? -16.466 -5.868 20.719 1.00 91.94 81 ALA A CA 1
ATOM 634 C C . ALA A 1 81 ? -16.790 -4.364 20.665 1.00 91.94 81 ALA A C 1
ATOM 636 O O . ALA A 1 81 ? -17.813 -3.936 21.185 1.00 91.94 81 ALA A O 1
ATOM 637 N N . ALA A 1 82 ? -15.926 -3.569 20.031 1.00 87.69 82 ALA A N 1
ATOM 638 C CA . ALA A 1 82 ? -16.121 -2.130 19.877 1.00 87.69 82 ALA A CA 1
ATOM 639 C C . ALA A 1 82 ? -16.449 -1.744 18.428 1.00 87.69 82 ALA A C 1
ATOM 641 O O . ALA A 1 82 ? -16.629 -0.565 18.151 1.00 87.69 82 ALA A O 1
ATOM 642 N N . ASN A 1 83 ? -16.523 -2.721 17.513 1.00 86.25 83 ASN A N 1
ATOM 643 C CA . ASN A 1 83 ? -16.676 -2.516 16.074 1.00 86.25 83 ASN A CA 1
ATOM 644 C C . ASN A 1 83 ? -15.653 -1.515 15.494 1.00 86.25 83 ASN A C 1
ATOM 646 O O . ASN A 1 83 ? -16.002 -0.592 14.759 1.00 86.25 83 ASN A O 1
ATOM 650 N N . LEU A 1 84 ? -14.382 -1.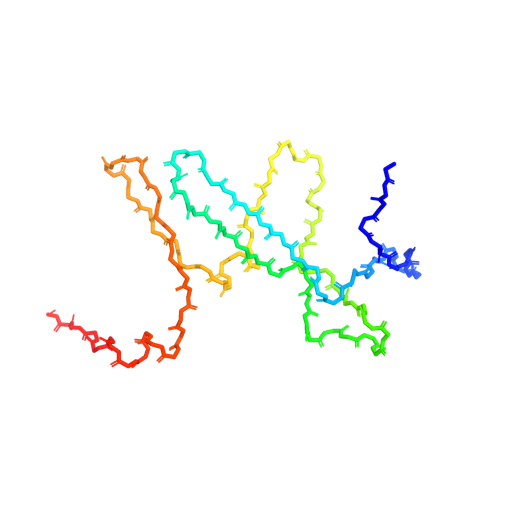674 15.875 1.00 85.81 84 LEU A N 1
ATOM 651 C CA . LEU A 1 84 ? -13.292 -0.769 15.504 1.00 85.81 84 LEU A CA 1
ATOM 652 C C . LEU A 1 84 ? -12.128 -1.527 14.867 1.00 85.81 84 LEU A C 1
ATOM 654 O O . LEU A 1 84 ? -11.886 -2.702 15.154 1.00 85.81 84 LEU A O 1
ATOM 658 N N . MET A 1 85 ? -11.363 -0.803 14.054 1.00 86.31 85 MET A N 1
ATOM 659 C CA . MET A 1 85 ? -10.096 -1.255 13.493 1.00 86.31 85 MET A CA 1
ATOM 660 C C . MET A 1 85 ? -8.993 -0.259 13.842 1.00 86.31 85 MET A C 1
ATOM 662 O O . MET A 1 85 ? -9.193 0.955 13.785 1.00 86.31 85 MET A O 1
ATOM 666 N N . GLY A 1 86 ? -7.830 -0.782 14.217 1.00 85.25 86 GLY A N 1
ATOM 667 C CA . GLY A 1 86 ? -6.625 -0.006 14.472 1.00 85.25 86 GLY A CA 1
ATOM 668 C C . GLY A 1 86 ? -5.545 -0.312 13.444 1.00 85.25 86 GLY A C 1
ATOM 669 O O . GLY A 1 86 ? -5.382 -1.458 13.032 1.00 85.25 86 GLY A O 1
ATOM 670 N N . PHE A 1 87 ? -4.774 0.713 13.089 1.00 85.25 87 PHE A N 1
ATOM 671 C CA . PHE A 1 87 ? -3.620 0.601 12.204 1.00 85.25 87 PHE A CA 1
ATOM 672 C C . PHE A 1 87 ? -2.388 1.201 12.877 1.00 85.25 87 PHE A C 1
ATOM 674 O O . PHE A 1 87 ? -2.478 2.281 13.474 1.00 85.25 87 PHE A O 1
ATOM 681 N N . ALA A 1 88 ? -1.240 0.544 12.735 1.00 83.12 88 ALA A N 1
ATOM 682 C CA . ALA A 1 88 ? 0.049 1.045 13.205 1.00 83.12 88 ALA A CA 1
ATOM 683 C C . ALA A 1 88 ? 1.145 0.742 12.181 1.00 83.12 88 ALA A C 1
ATOM 685 O O . ALA A 1 88 ? 1.146 -0.331 11.586 1.00 83.12 88 ALA A O 1
ATOM 686 N N . THR A 1 89 ? 2.084 1.666 11.973 1.00 84.81 89 THR A N 1
ATOM 687 C CA . THR A 1 89 ? 3.221 1.438 11.072 1.00 84.81 89 THR A CA 1
ATOM 688 C C . THR A 1 89 ? 4.061 0.271 11.575 1.00 84.81 89 THR A C 1
ATOM 690 O O . THR A 1 89 ? 4.438 0.222 12.749 1.00 84.81 89 THR A O 1
ATOM 693 N N . ARG A 1 90 ? 4.382 -0.666 10.685 1.00 76.12 90 ARG A N 1
ATOM 694 C CA . ARG A 1 90 ? 5.327 -1.740 10.979 1.00 76.12 90 ARG A CA 1
ATOM 695 C C . ARG A 1 90 ? 6.717 -1.131 11.088 1.00 76.12 90 ARG A C 1
ATOM 697 O O . ARG A 1 90 ? 7.253 -0.606 10.122 1.00 76.12 90 ARG A O 1
ATOM 704 N N . ASN A 1 91 ? 7.310 -1.216 12.271 1.00 70.25 91 ASN A N 1
ATOM 705 C CA . ASN A 1 91 ? 8.706 -0.867 12.494 1.00 70.25 91 ASN A CA 1
ATOM 706 C C . ASN A 1 91 ? 9.428 -2.110 13.013 1.00 70.25 91 ASN A C 1
ATOM 708 O O . ASN A 1 91 ? 9.551 -2.301 14.218 1.00 70.25 91 ASN A O 1
ATOM 712 N N . LEU A 1 92 ? 9.860 -2.987 12.101 1.00 58.72 92 LEU A N 1
ATOM 713 C CA . LEU A 1 92 ? 10.500 -4.260 12.460 1.00 58.72 92 LEU A CA 1
ATOM 714 C C . LEU A 1 92 ? 11.766 -4.056 13.315 1.00 58.72 92 LEU A C 1
ATOM 716 O O . LEU A 1 92 ? 12.016 -4.853 14.216 1.00 58.72 92 LEU A O 1
ATOM 720 N N . GLY A 1 93 ? 12.503 -2.959 13.103 1.00 55.34 93 GLY A N 1
ATOM 721 C CA . GLY A 1 93 ? 13.682 -2.603 13.899 1.00 55.34 93 GLY A CA 1
ATOM 722 C C . GLY A 1 93 ? 13.358 -2.183 15.339 1.00 55.34 93 GLY A C 1
ATOM 723 O O . GLY A 1 93 ? 14.070 -2.569 16.259 1.00 55.34 93 GLY A O 1
ATOM 724 N N . ALA A 1 94 ? 12.260 -1.451 15.564 1.00 52.44 94 ALA A N 1
ATOM 725 C CA . ALA A 1 94 ? 11.818 -1.076 16.913 1.00 52.44 94 ALA A CA 1
ATOM 726 C C . ALA A 1 94 ? 11.028 -2.193 17.620 1.00 52.44 94 ALA A C 1
ATOM 728 O O . ALA A 1 94 ? 11.145 -2.359 18.833 1.00 52.44 94 ALA A O 1
ATOM 729 N N . SER A 1 95 ? 10.244 -2.988 16.882 1.00 50.91 95 SER A N 1
ATOM 730 C CA . SER A 1 95 ? 9.483 -4.115 17.436 1.00 50.91 95 SER A CA 1
ATOM 731 C C . SER A 1 95 ? 10.398 -5.226 17.964 1.00 50.91 95 SER A C 1
ATOM 733 O O . SER A 1 95 ? 10.127 -5.760 19.034 1.00 50.91 95 SER A O 1
ATOM 735 N N . ALA A 1 96 ? 11.515 -5.517 17.285 1.00 49.91 96 ALA A N 1
ATOM 736 C CA . ALA A 1 96 ? 12.493 -6.511 17.740 1.00 49.91 96 ALA A CA 1
ATOM 737 C C . ALA A 1 96 ? 13.261 -6.095 19.013 1.00 49.91 96 ALA A C 1
ATOM 739 O O . ALA A 1 96 ? 13.758 -6.957 19.732 1.00 49.91 96 ALA A O 1
ATOM 740 N N . ALA A 1 97 ? 13.341 -4.795 19.318 1.00 49.25 97 ALA A N 1
ATOM 741 C CA . ALA A 1 97 ? 14.035 -4.286 20.503 1.00 49.25 97 ALA A CA 1
ATOM 742 C C . ALA A 1 97 ? 13.156 -4.240 21.773 1.00 49.25 97 ALA A C 1
ATOM 744 O O . ALA A 1 97 ? 13.692 -4.105 22.870 1.00 49.25 97 ALA A O 1
ATOM 745 N N . HIS A 1 98 ? 11.825 -4.354 21.649 1.00 46.25 98 HIS A N 1
ATOM 746 C CA . HIS A 1 98 ? 10.887 -4.140 22.766 1.00 46.25 98 HIS A CA 1
ATOM 747 C C . HIS A 1 98 ? 9.945 -5.315 23.073 1.00 46.25 98 HIS A C 1
ATOM 749 O O . HIS A 1 98 ? 9.281 -5.287 24.109 1.00 46.25 98 HIS A O 1
ATOM 755 N N . SER A 1 99 ? 9.872 -6.354 22.237 1.00 42.50 99 SER A N 1
ATOM 756 C CA . SER A 1 99 ? 9.055 -7.535 22.539 1.00 42.50 99 SER A CA 1
ATOM 757 C C . SER A 1 99 ? 9.914 -8.687 23.060 1.0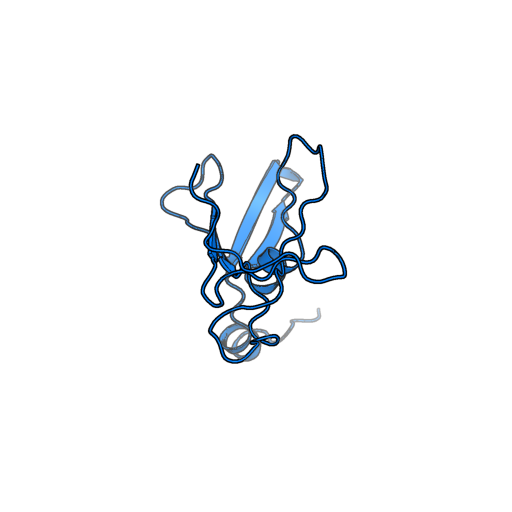0 42.50 99 SER A C 1
ATOM 759 O O . SER A 1 99 ? 10.384 -9.518 22.286 1.00 42.50 99 SER A O 1
ATOM 761 N N . SER A 1 100 ? 10.074 -8.772 24.381 1.00 45.50 100 SER A N 1
ATOM 762 C CA . SER A 1 100 ? 10.187 -10.083 25.024 1.00 45.50 100 SER A CA 1
ATOM 763 C C . SER A 1 100 ? 8.756 -10.612 25.157 1.00 45.50 100 SER A C 1
ATOM 765 O O . SER A 1 100 ? 7.983 -10.017 25.914 1.00 45.50 100 SER A O 1
ATOM 767 N N . PRO A 1 101 ? 8.326 -11.623 24.380 1.00 47.84 101 PRO A N 1
ATOM 768 C CA . PRO A 1 101 ? 7.000 -12.193 24.559 1.00 47.84 101 PRO A CA 1
ATOM 769 C C . PRO A 1 101 ? 6.913 -12.773 25.974 1.00 47.84 101 PRO A C 1
ATOM 771 O O . PRO A 1 101 ? 7.618 -13.719 26.319 1.00 47.84 101 PRO A O 1
ATOM 774 N N . TYR A 1 102 ? 6.068 -12.169 26.810 1.00 43.12 102 TYR A N 1
ATOM 775 C CA . TYR A 1 102 ? 5.725 -12.730 28.108 1.00 43.12 102 TYR A CA 1
ATOM 776 C C . TYR A 1 102 ? 4.830 -13.945 27.860 1.00 43.12 102 TYR A C 1
ATOM 778 O O . TYR A 1 102 ? 3.669 -13.798 27.481 1.00 43.12 102 TYR A O 1
ATOM 786 N N . PHE A 1 103 ? 5.389 -15.139 28.029 1.00 38.59 103 PHE A N 1
ATOM 787 C CA . PHE A 1 103 ? 4.604 -16.357 28.174 1.00 38.59 103 PHE A CA 1
ATOM 788 C C . PHE A 1 103 ? 4.298 -16.529 29.666 1.00 38.59 103 PHE A C 1
ATOM 790 O O . PHE A 1 103 ? 5.226 -16.653 30.466 1.00 38.59 103 PHE A O 1
ATOM 797 N N . SER A 1 104 ? 3.012 -16.481 30.026 1.00 44.12 104 SER A N 1
ATOM 798 C CA . SER A 1 104 ? 2.499 -16.941 31.325 1.00 44.12 104 SER A CA 1
ATOM 799 C C . SER A 1 104 ? 2.212 -18.433 31.289 1.00 44.12 104 SER A C 1
ATOM 801 O O . SER A 1 104 ? 1.569 -18.837 30.291 1.00 44.12 104 SER A O 1
#

Secondary structure (DSSP, 8-state):
----S-B---TTS--BEETT-EEEE--TT-SS--EEEE-B-TT---SSSEE-BSS---SS-SS----HHHHHHEEEEEEGGGTEEEEEE--HHHHHHH------

InterPro domains:
  IPR021109 Aspartic peptidase domain superfamily [G3DSA:2.40.70.10] (1-97)
  IPR021109 Aspartic peptidase domain superfamily [SSF50630] (32-92)

pLDDT: mean 76.36, std 14.53, range [34.41, 91.94]